Protein AF-A0A2K9PR25-F1 (afdb_monomer_lite)

pLDDT: mean 80.54, std 16.22, range [39.53, 96.25]

Organism: NCBI:txid1803846

Structure (mmCIF, N/CA/C/O backbone):
data_AF-A0A2K9PR25-F1
#
_entry.id   AF-A0A2K9PR25-F1
#
loop_
_atom_site.group_PDB
_atom_site.id
_atom_site.type_symbol
_atom_site.label_atom_id
_atom_site.label_alt_id
_atom_site.label_comp_id
_atom_site.label_asym_id
_atom_site.label_entity_id
_atom_site.label_seq_id
_atom_site.pdbx_PDB_ins_code
_atom_site.Cartn_x
_atom_site.Cartn_y
_atom_site.Cartn_z
_atom_site.occupancy
_atom_site.B_iso_or_equiv
_atom_site.auth_seq_id
_atom_site.auth_comp_id
_atom_site.auth_asym_id
_atom_site.auth_atom_id
_atom_site.pdbx_PDB_model_num
ATOM 1 N N . MET A 1 1 ? 0.763 6.340 -51.529 1.00 47.31 1 MET A N 1
ATOM 2 C CA . MET A 1 1 ? 0.512 5.470 -50.356 1.00 47.31 1 MET A CA 1
ATOM 3 C C . MET A 1 1 ? 1.552 5.722 -49.245 1.00 47.31 1 MET A C 1
ATOM 5 O O . MET A 1 1 ? 2.273 4.816 -48.863 1.00 47.31 1 MET A O 1
ATOM 9 N N . LYS A 1 2 ? 1.703 6.971 -48.767 1.00 52.19 2 LYS A N 1
ATOM 10 C CA . LYS A 1 2 ? 2.717 7.339 -47.744 1.00 52.19 2 LYS A CA 1
ATOM 11 C C . LYS A 1 2 ? 2.201 8.268 -46.629 1.00 52.19 2 LYS A C 1
ATOM 13 O O . LYS A 1 2 ? 2.896 8.453 -45.643 1.00 52.19 2 LYS A O 1
ATOM 18 N N . ILE A 1 3 ? 0.996 8.833 -46.767 1.00 53.53 3 ILE A N 1
ATOM 19 C CA . ILE A 1 3 ? 0.441 9.817 -45.817 1.00 53.53 3 ILE A CA 1
ATOM 20 C C . ILE A 1 3 ? -0.401 9.134 -44.725 1.00 53.53 3 ILE A C 1
ATOM 22 O O . ILE A 1 3 ? -0.397 9.567 -43.579 1.00 53.53 3 ILE A O 1
ATOM 26 N N . THR A 1 4 ? -1.056 8.013 -45.036 1.00 51.75 4 THR A N 1
ATOM 27 C CA . THR A 1 4 ? -1.905 7.282 -44.083 1.00 51.75 4 THR A CA 1
ATOM 28 C C . THR A 1 4 ? -1.123 6.632 -42.939 1.00 51.75 4 THR A C 1
ATOM 30 O O . THR A 1 4 ? -1.630 6.572 -41.826 1.00 51.75 4 THR A O 1
ATOM 33 N N . THR A 1 5 ? 0.125 6.210 -43.156 1.00 51.56 5 THR A N 1
ATOM 34 C CA . THR A 1 5 ? 0.933 5.542 -42.118 1.00 51.56 5 THR A CA 1
ATOM 35 C C . THR A 1 5 ? 1.446 6.507 -41.041 1.00 51.56 5 THR A C 1
ATOM 37 O O . THR A 1 5 ? 1.583 6.116 -39.886 1.00 51.56 5 THR A O 1
ATOM 40 N N . ALA A 1 6 ? 1.684 7.777 -41.386 1.00 51.34 6 ALA A N 1
ATOM 41 C CA . ALA A 1 6 ? 2.172 8.785 -40.440 1.00 51.34 6 ALA A CA 1
ATOM 42 C C . ALA A 1 6 ? 1.089 9.229 -39.439 1.00 51.34 6 ALA A C 1
ATOM 44 O O . ALA A 1 6 ? 1.387 9.474 -38.274 1.00 51.34 6 ALA A O 1
ATOM 45 N N . ILE A 1 7 ? -0.176 9.272 -39.874 1.00 54.56 7 ILE A N 1
ATOM 46 C CA . ILE A 1 7 ? -1.316 9.656 -39.026 1.00 54.56 7 ILE A CA 1
ATOM 47 C C . ILE A 1 7 ? -1.604 8.574 -37.973 1.00 54.56 7 ILE A C 1
ATOM 49 O O . ILE A 1 7 ? -1.894 8.896 -36.825 1.00 54.56 7 ILE A O 1
ATOM 53 N N . VAL A 1 8 ? -1.458 7.293 -38.329 1.00 55.94 8 VAL A N 1
ATOM 54 C CA . VAL A 1 8 ? -1.653 6.174 -37.388 1.00 55.94 8 VAL A CA 1
ATOM 55 C C . VAL A 1 8 ? -0.576 6.163 -36.296 1.00 55.94 8 VAL A C 1
ATOM 57 O O . VAL A 1 8 ? -0.901 5.973 -35.128 1.00 55.94 8 VAL A O 1
ATOM 60 N N . PHE A 1 9 ? 0.685 6.444 -36.640 1.00 54.12 9 PHE A N 1
ATOM 61 C CA 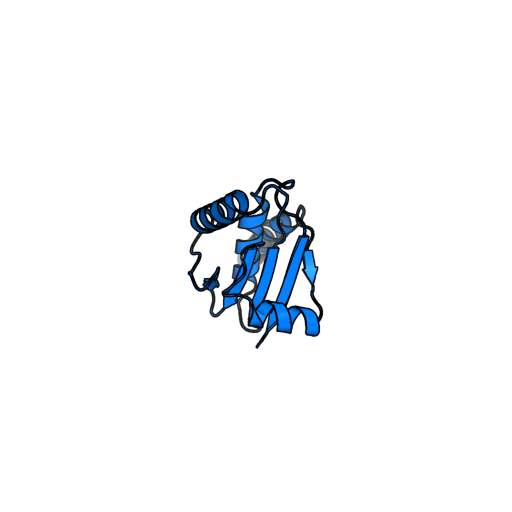. PHE A 1 9 ? 1.770 6.550 -35.653 1.00 54.12 9 PHE A CA 1
ATOM 62 C C . PHE A 1 9 ? 1.585 7.727 -34.681 1.00 54.12 9 PHE A C 1
ATOM 64 O O . PHE A 1 9 ? 1.882 7.596 -33.493 1.00 54.12 9 PHE A O 1
ATOM 71 N N . LEU A 1 10 ? 1.055 8.855 -35.165 1.00 52.31 10 LEU A N 1
ATOM 72 C CA . LEU A 1 10 ? 0.709 10.014 -34.334 1.00 52.31 10 LEU A CA 1
ATOM 73 C C . LEU A 1 10 ? -0.458 9.718 -33.383 1.00 52.31 10 LEU A C 1
ATOM 75 O O . LEU A 1 10 ? -0.398 10.072 -32.211 1.00 52.31 10 LEU A O 1
ATOM 79 N N . LEU A 1 11 ? -1.496 9.018 -33.846 1.00 49.69 11 LEU A N 1
ATOM 80 C CA . LEU A 1 11 ? -2.634 8.658 -32.993 1.00 49.69 11 LEU A CA 1
ATOM 81 C C . LEU A 1 11 ? -2.246 7.668 -31.885 1.00 49.69 11 LEU A C 1
ATOM 83 O O . LEU A 1 11 ? -2.702 7.820 -30.756 1.00 49.69 11 LEU A O 1
ATOM 87 N N . MET A 1 12 ? -1.365 6.704 -32.173 1.00 48.50 12 MET A N 1
ATOM 88 C CA . MET A 1 12 ? -0.912 5.735 -31.164 1.00 48.50 12 MET A CA 1
ATOM 89 C C . MET A 1 12 ? -0.018 6.354 -30.083 1.00 48.50 12 MET A C 1
ATOM 91 O O . MET A 1 12 ? -0.055 5.926 -28.931 1.00 48.50 12 MET A O 1
ATOM 95 N N . SER A 1 13 ? 0.768 7.378 -30.419 1.00 47.03 13 SER A N 1
ATOM 96 C CA . SER A 1 13 ? 1.639 8.047 -29.444 1.00 47.03 13 SER A CA 1
ATOM 97 C C . SER A 1 13 ? 0.854 8.940 -28.474 1.00 47.03 13 SER A C 1
ATOM 99 O O . SER A 1 13 ? 1.192 8.975 -27.292 1.00 47.03 13 SER A O 1
ATOM 101 N N . TYR A 1 14 ? -0.241 9.570 -28.917 1.00 47.12 14 TYR A N 1
ATOM 102 C CA . TYR A 1 14 ? -1.137 10.326 -28.030 1.00 47.12 14 TYR A CA 1
ATOM 103 C C . TYR A 1 14 ? -1.880 9.439 -27.025 1.00 47.12 14 TYR A C 1
ATOM 105 O O . TYR A 1 14 ? -2.005 9.819 -25.863 1.00 47.12 14 TYR A O 1
ATOM 113 N N . SER A 1 15 ? -2.343 8.252 -27.430 1.00 46.31 15 SER A N 1
ATOM 114 C CA . SER A 1 15 ? -3.047 7.340 -26.516 1.00 46.31 15 SER A CA 1
ATOM 115 C C . SER A 1 15 ? -2.156 6.813 -25.389 1.00 46.31 15 SER A C 1
ATOM 117 O O . SER A 1 15 ? -2.623 6.671 -24.262 1.00 46.31 15 SER A O 1
ATOM 119 N N . VAL A 1 16 ? -0.872 6.568 -25.669 1.00 44.50 16 VAL A N 1
ATOM 120 C CA . VAL A 1 16 ? 0.090 6.101 -24.656 1.00 44.50 16 VAL A CA 1
ATOM 121 C C . VAL A 1 16 ? 0.487 7.242 -23.717 1.00 44.50 16 VAL A C 1
ATOM 123 O O . VAL A 1 16 ? 0.522 7.055 -22.505 1.00 44.50 16 VAL A O 1
ATOM 126 N N . TYR A 1 17 ? 0.705 8.449 -24.253 1.00 44.59 17 TYR A N 1
ATOM 127 C CA . TYR A 1 17 ? 0.985 9.626 -23.425 1.00 44.59 17 TYR A CA 1
ATOM 128 C C . TYR A 1 17 ? -0.193 10.000 -22.517 1.00 44.59 17 TYR A C 1
ATOM 130 O O . TYR A 1 17 ? 0.043 10.334 -21.361 1.00 44.59 17 TYR A O 1
ATOM 138 N N . SER A 1 18 ? -1.435 9.898 -23.008 1.00 39.53 18 SER A N 1
ATOM 139 C CA . SER A 1 18 ? -2.647 10.149 -22.213 1.00 39.53 18 SER A CA 1
ATOM 140 C C . SER A 1 18 ? -2.775 9.162 -21.057 1.00 39.53 18 SER A C 1
ATOM 142 O O . SER A 1 18 ? -3.019 9.577 -19.935 1.00 39.53 18 SER A O 1
ATOM 144 N N . GLN A 1 19 ? -2.545 7.864 -21.287 1.00 43.03 19 GLN A N 1
ATOM 145 C CA . GLN A 1 19 ? -2.640 6.871 -20.209 1.00 43.03 19 GLN A CA 1
ATOM 146 C C . GLN A 1 19 ? -1.558 7.052 -19.137 1.00 43.03 19 GLN A C 1
ATOM 148 O O . GLN A 1 19 ? -1.842 6.881 -17.954 1.00 43.03 19 GLN A O 1
ATOM 153 N N . SER A 1 20 ? -0.335 7.442 -19.518 1.00 43.91 20 SER A N 1
ATOM 154 C CA . SER A 1 20 ? 0.711 7.757 -18.537 1.00 43.91 20 SER A CA 1
ATOM 155 C C . SER A 1 20 ? 0.493 9.102 -17.834 1.00 43.91 20 SER A C 1
ATOM 157 O O . SER A 1 20 ? 0.816 9.215 -16.652 1.00 43.91 20 SER A O 1
ATOM 159 N N . SER A 1 21 ? -0.071 10.121 -18.496 1.00 50.34 21 SER A N 1
ATOM 160 C CA . SER A 1 21 ? -0.405 11.389 -17.830 1.00 50.34 21 SER A CA 1
ATOM 161 C C . SER A 1 21 ? -1.591 11.243 -16.877 1.00 50.34 21 SER A C 1
ATOM 163 O O . SER A 1 21 ? -1.543 11.769 -15.767 1.00 50.34 21 SER A O 1
ATOM 165 N N . ASP A 1 22 ? -2.605 10.467 -17.268 1.00 53.44 22 ASP A N 1
ATOM 166 C CA . ASP A 1 22 ? -3.832 10.260 -16.495 1.00 53.44 22 ASP A CA 1
ATOM 167 C C . ASP A 1 22 ? -3.617 9.390 -15.255 1.00 53.44 22 ASP A C 1
ATOM 169 O O . ASP A 1 22 ? -4.499 9.341 -14.417 1.00 53.44 22 ASP A O 1
ATOM 173 N N . LYS A 1 23 ? -2.477 8.717 -15.066 1.00 56.97 23 LYS A N 1
ATOM 174 C CA . LYS A 1 23 ? -2.168 8.036 -13.790 1.00 56.97 23 LYS A CA 1
ATOM 175 C C . LYS A 1 23 ? -1.173 8.798 -12.916 1.00 56.97 23 LYS A C 1
ATOM 177 O O . LYS A 1 23 ? -1.208 8.662 -11.697 1.00 56.97 23 LYS A O 1
ATOM 182 N N . ASN A 1 24 ? -0.353 9.676 -13.495 1.00 59.00 24 ASN A N 1
ATOM 183 C CA . ASN A 1 24 ? 0.587 10.493 -12.719 1.00 59.00 24 ASN A CA 1
ATOM 184 C C . ASN A 1 24 ? -0.117 11.504 -11.793 1.00 59.00 24 ASN A C 1
ATOM 186 O O . ASN A 1 24 ? 0.380 11.760 -10.693 1.00 59.00 24 ASN A O 1
ATOM 190 N N . HIS A 1 25 ? -1.301 12.000 -12.181 1.00 74.31 25 HIS A N 1
ATOM 191 C CA . HIS A 1 25 ? -2.089 12.935 -11.362 1.00 74.31 25 HIS A CA 1
ATOM 192 C C . HIS A 1 25 ? -2.499 12.358 -9.991 1.00 74.31 25 HIS A C 1
ATOM 194 O O . HIS A 1 25 ? -2.679 13.101 -9.029 1.00 74.31 25 HIS A O 1
ATOM 200 N N . CYS A 1 26 ? -2.584 11.028 -9.864 1.00 81.69 26 CYS A N 1
ATOM 201 C CA . CYS A 1 26 ? -3.015 10.360 -8.637 1.00 81.69 26 CYS A CA 1
ATOM 202 C C . CYS A 1 26 ? -2.078 10.616 -7.447 1.00 81.69 26 CYS A C 1
ATOM 204 O O . CYS A 1 26 ? -2.495 10.548 -6.296 1.00 81.69 26 CYS A O 1
ATOM 206 N N . SER A 1 27 ? -0.811 10.944 -7.704 1.00 80.69 27 SER A N 1
ATOM 207 C CA . SER A 1 27 ? 0.161 11.248 -6.649 1.00 80.69 27 SER A CA 1
ATOM 208 C C . SER A 1 27 ? 0.238 12.727 -6.256 1.00 80.69 27 SER A C 1
ATOM 210 O O . SER A 1 27 ? 0.876 13.035 -5.254 1.00 80.69 27 SER A O 1
ATOM 212 N N . GLU A 1 28 ? -0.408 13.648 -6.985 1.00 80.00 28 GLU A N 1
ATOM 213 C CA . GLU A 1 28 ? -0.199 15.101 -6.819 1.00 80.00 28 GLU A CA 1
ATOM 214 C C . GLU A 1 28 ? -0.523 15.613 -5.410 1.00 80.00 28 GLU A C 1
ATOM 216 O O . GLU A 1 28 ? 0.118 16.541 -4.918 1.00 80.00 28 GLU A O 1
ATOM 221 N N . ASN A 1 29 ? -1.488 14.979 -4.742 1.00 78.38 29 ASN A N 1
ATOM 222 C CA . ASN A 1 29 ? -1.923 15.343 -3.392 1.00 78.38 29 ASN A CA 1
ATOM 223 C C . ASN A 1 29 ? -1.384 14.399 -2.306 1.00 78.38 29 ASN A C 1
ATOM 225 O O . ASN A 1 29 ? -1.790 14.499 -1.148 1.00 78.38 29 ASN A O 1
ATOM 229 N N . LEU A 1 30 ? -0.490 13.475 -2.665 1.00 86.56 30 LEU A N 1
ATOM 230 C CA . LEU A 1 30 ? 0.061 12.473 -1.762 1.00 86.56 30 LEU A CA 1
ATOM 231 C C . LEU A 1 30 ? 1.511 12.818 -1.410 1.00 86.56 30 LEU A C 1
ATOM 233 O O . LEU A 1 30 ? 2.354 13.033 -2.280 1.00 86.56 30 LEU A O 1
ATOM 237 N N . LYS A 1 31 ? 1.834 12.830 -0.114 1.00 89.31 31 LYS A N 1
ATOM 238 C CA . LYS A 1 31 ? 3.218 12.977 0.348 1.00 89.31 31 LYS A CA 1
ATOM 239 C C . LYS A 1 31 ? 3.890 11.607 0.384 1.00 89.31 31 LYS A C 1
ATOM 241 O O . LYS A 1 31 ? 3.743 10.872 1.356 1.00 89.31 31 LYS A O 1
ATOM 246 N N . ILE A 1 32 ? 4.614 11.284 -0.685 1.00 91.06 32 ILE A N 1
ATOM 247 C CA . ILE A 1 32 ? 5.305 10.000 -0.857 1.00 91.06 32 ILE A CA 1
ATOM 248 C C . ILE A 1 32 ? 6.780 10.134 -0.459 1.00 91.06 32 ILE A C 1
ATOM 250 O O . ILE A 1 32 ? 7.473 11.040 -0.919 1.00 91.06 32 ILE A O 1
ATOM 254 N N . THR A 1 33 ? 7.268 9.226 0.384 1.00 94.56 33 THR A N 1
ATOM 255 C CA . THR A 1 33 ? 8.672 9.134 0.816 1.00 94.56 33 THR A CA 1
ATOM 256 C C . THR A 1 33 ? 9.191 7.719 0.589 1.00 94.56 33 THR A C 1
ATOM 258 O O . THR A 1 33 ? 8.483 6.757 0.851 1.00 94.56 33 THR A O 1
ATOM 261 N N . PHE A 1 34 ? 10.427 7.566 0.120 1.00 93.38 34 PHE A N 1
ATOM 262 C CA . PHE A 1 34 ? 11.049 6.247 -0.007 1.00 93.38 34 PHE A CA 1
ATOM 263 C C . PHE A 1 34 ? 11.850 5.922 1.252 1.00 93.38 34 PHE A C 1
ATOM 265 O O . PHE A 1 34 ? 12.679 6.729 1.676 1.00 93.38 34 PHE A O 1
ATOM 272 N N . LEU A 1 35 ? 11.588 4.760 1.847 1.00 93.62 35 LEU A N 1
ATOM 273 C CA . LEU A 1 35 ? 12.269 4.313 3.058 1.00 93.62 35 LEU A CA 1
ATOM 274 C C . LEU A 1 35 ? 13.680 3.825 2.752 1.00 93.62 35 LEU A C 1
ATOM 276 O O . LEU A 1 35 ? 13.969 3.307 1.670 1.00 93.62 35 LEU A O 1
ATOM 280 N N . ASP A 1 36 ? 14.552 3.952 3.750 1.00 92.25 36 ASP A N 1
ATOM 281 C CA . ASP A 1 36 ? 15.842 3.286 3.715 1.00 92.25 36 ASP A CA 1
ATOM 282 C C . ASP A 1 36 ? 15.694 1.771 3.934 1.00 92.25 36 ASP A C 1
ATOM 284 O O . ASP A 1 36 ? 14.654 1.258 4.353 1.00 92.25 36 ASP A O 1
ATOM 288 N N . LYS A 1 37 ? 16.769 1.033 3.647 1.00 88.75 37 LYS A N 1
ATOM 289 C CA . LYS A 1 37 ? 16.779 -0.430 3.745 1.00 88.75 37 LYS A CA 1
ATOM 290 C C . LYS A 1 37 ? 16.451 -0.942 5.153 1.00 88.75 37 LYS A C 1
ATOM 292 O O . LYS A 1 37 ? 15.829 -1.989 5.294 1.00 88.75 37 LYS A O 1
ATOM 297 N N . LYS A 1 38 ? 16.909 -0.249 6.196 1.00 91.12 38 LYS A N 1
ATOM 298 C CA . LYS A 1 38 ? 16.756 -0.714 7.576 1.00 91.12 38 LYS A CA 1
ATOM 299 C C . LYS A 1 38 ? 15.297 -0.608 8.012 1.00 91.12 38 LYS A C 1
ATOM 301 O O . LYS A 1 38 ? 14.790 -1.537 8.639 1.00 91.12 38 LYS A O 1
ATOM 306 N N . ASP A 1 39 ? 14.649 0.502 7.681 1.00 90.00 39 ASP A N 1
ATOM 307 C CA . ASP A 1 39 ? 13.239 0.715 7.991 1.00 90.00 39 ASP A CA 1
ATOM 308 C C . ASP A 1 39 ? 12.354 -0.202 7.133 1.00 90.00 39 ASP A C 1
ATOM 310 O O . ASP A 1 39 ? 11.440 -0.835 7.659 1.00 90.00 39 ASP A O 1
ATOM 314 N N . ALA A 1 40 ? 12.699 -0.394 5.855 1.00 89.50 40 ALA A N 1
ATOM 315 C CA . ALA A 1 40 ? 12.047 -1.359 4.967 1.00 89.50 40 ALA A CA 1
ATOM 316 C C . ALA A 1 40 ? 12.065 -2.799 5.522 1.00 89.50 40 ALA A C 1
ATOM 318 O O . ALA A 1 40 ? 11.022 -3.449 5.602 1.00 89.50 40 ALA A O 1
ATOM 319 N N . ASP A 1 41 ? 13.229 -3.284 5.975 1.00 90.56 41 ASP A N 1
ATOM 320 C CA . ASP A 1 41 ? 13.378 -4.625 6.558 1.00 90.56 41 ASP A CA 1
ATOM 321 C C . ASP A 1 41 ? 12.507 -4.814 7.812 1.00 90.56 41 ASP A C 1
ATOM 323 O O . ASP A 1 41 ? 12.063 -5.929 8.113 1.00 90.56 41 ASP A O 1
ATOM 327 N N . TRP A 1 42 ? 12.296 -3.746 8.587 1.00 91.00 42 TRP A N 1
ATOM 328 C CA . TRP A 1 42 ? 11.424 -3.781 9.756 1.00 91.00 42 TRP A CA 1
ATOM 329 C C . TRP A 1 42 ? 9.951 -3.839 9.344 1.00 91.00 42 TRP A C 1
ATOM 331 O O . TRP A 1 42 ? 9.217 -4.688 9.853 1.00 91.00 42 TRP A O 1
ATOM 341 N N . GLU A 1 43 ? 9.530 -2.993 8.405 1.00 90.56 43 GLU A N 1
ATOM 342 C CA . GLU A 1 43 ? 8.145 -2.940 7.923 1.00 90.56 43 GLU A CA 1
ATOM 343 C C . GLU A 1 43 ? 7.713 -4.261 7.277 1.00 90.56 43 GLU A C 1
ATOM 345 O O . GLU A 1 43 ? 6.632 -4.770 7.584 1.00 90.56 43 GLU A O 1
ATOM 350 N N . LEU A 1 44 ? 8.585 -4.873 6.468 1.00 89.25 44 LEU A N 1
ATOM 351 C CA . LEU A 1 44 ? 8.322 -6.162 5.826 1.00 89.25 44 LEU A CA 1
ATOM 352 C C . LEU A 1 44 ? 8.111 -7.285 6.851 1.00 89.25 44 LEU A C 1
ATOM 354 O O . LEU A 1 44 ? 7.163 -8.063 6.747 1.00 89.25 44 LEU A O 1
ATOM 358 N N . LYS A 1 45 ? 8.956 -7.354 7.890 1.00 90.38 45 LYS A N 1
ATOM 359 C CA . LYS A 1 45 ? 8.855 -8.379 8.948 1.00 90.38 45 LYS A CA 1
ATOM 360 C C . LYS A 1 45 ? 7.590 -8.260 9.793 1.00 90.38 45 LYS A C 1
ATOM 362 O O . LYS A 1 45 ? 7.142 -9.261 10.345 1.00 90.38 45 LYS A O 1
ATOM 367 N N . ASN A 1 46 ? 7.048 -7.052 9.935 1.00 88.12 46 ASN A N 1
ATOM 368 C CA . ASN A 1 46 ? 5.913 -6.767 10.813 1.00 88.12 46 ASN A CA 1
ATOM 369 C C . ASN A 1 46 ? 4.597 -6.545 10.045 1.00 88.12 46 ASN A C 1
ATOM 371 O O . ASN A 1 46 ? 3.588 -6.200 10.662 1.00 88.12 46 ASN A O 1
ATOM 375 N N . HIS A 1 47 ? 4.576 -6.780 8.728 1.00 86.12 47 HIS A N 1
ATOM 376 C CA . HIS A 1 47 ? 3.417 -6.530 7.867 1.00 86.12 47 HIS A CA 1
ATOM 377 C C . HIS A 1 47 ? 2.113 -7.154 8.392 1.00 86.12 47 HIS A C 1
ATOM 379 O O . HIS A 1 47 ? 1.089 -6.481 8.480 1.00 86.12 47 HIS A O 1
ATOM 385 N N . SER A 1 48 ? 2.150 -8.416 8.827 1.00 84.88 48 SER A N 1
ATOM 386 C CA . SER A 1 48 ? 0.954 -9.166 9.236 1.00 84.88 48 SER A CA 1
ATOM 387 C C . SER A 1 48 ? 0.367 -8.774 10.598 1.00 84.88 48 SER A C 1
ATOM 389 O O . SER A 1 48 ? -0.620 -9.370 11.022 1.00 84.88 48 SER A O 1
ATOM 391 N N . ILE A 1 49 ? 0.990 -7.845 11.327 1.00 82.25 49 ILE A N 1
ATOM 392 C CA . ILE A 1 49 ? 0.572 -7.444 12.683 1.00 82.25 49 ILE A CA 1
ATOM 393 C C . ILE A 1 49 ? 0.324 -5.935 12.815 1.00 82.25 49 ILE A C 1
ATOM 395 O O . ILE A 1 49 ? 0.132 -5.433 13.925 1.00 82.25 49 ILE A O 1
ATOM 399 N N . ALA A 1 50 ? 0.326 -5.199 11.702 1.00 73.94 50 ALA A N 1
ATOM 400 C CA . ALA A 1 50 ? 0.119 -3.758 11.699 1.00 73.94 50 ALA A CA 1
ATOM 401 C C . ALA A 1 50 ? -1.316 -3.401 12.131 1.00 73.94 50 ALA A C 1
ATOM 403 O O . ALA A 1 50 ? -2.278 -3.658 11.417 1.00 73.94 50 ALA A O 1
ATOM 404 N N . ASN A 1 51 ? -1.465 -2.785 13.308 1.00 69.50 51 ASN A N 1
ATOM 405 C CA . ASN A 1 51 ? -2.767 -2.397 13.873 1.00 69.50 51 ASN A CA 1
ATOM 406 C C . ASN A 1 51 ? -2.961 -0.881 14.037 1.00 69.50 51 ASN A C 1
ATOM 408 O O . ASN A 1 51 ? -4.009 -0.441 14.498 1.00 69.50 51 ASN A O 1
ATOM 412 N N . LYS A 1 52 ? -1.940 -0.079 13.714 1.00 73.00 52 LYS A N 1
ATOM 413 C CA . LYS A 1 52 ? -1.932 1.383 13.920 1.00 73.00 52 LYS A CA 1
ATOM 414 C C . LYS A 1 52 ? -1.787 2.190 12.632 1.00 73.00 52 LYS A C 1
ATOM 416 O O . LYS A 1 52 ? -1.810 3.416 12.682 1.00 73.00 52 LYS A O 1
ATOM 421 N N . TYR A 1 53 ? -1.567 1.522 11.507 1.00 86.00 53 TYR A N 1
ATOM 422 C CA . TYR A 1 53 ? -1.343 2.140 10.208 1.00 86.00 53 TYR A CA 1
ATOM 423 C C . TYR A 1 53 ? -1.672 1.143 9.098 1.00 86.00 53 TYR A C 1
ATOM 425 O O . TYR A 1 53 ? -1.779 -0.061 9.344 1.00 86.00 53 TYR A O 1
ATOM 433 N N . LEU A 1 54 ? -1.834 1.657 7.884 1.00 90.38 54 LEU A N 1
ATOM 434 C CA . LEU A 1 54 ? -2.124 0.853 6.706 1.00 90.38 54 LEU A CA 1
ATOM 435 C C . LEU A 1 54 ? -0.798 0.330 6.138 1.00 90.38 54 LEU A C 1
ATOM 437 O O . LEU A 1 54 ? -0.060 1.085 5.514 1.00 90.38 54 LEU A O 1
ATOM 441 N N . ASN A 1 55 ? -0.464 -0.933 6.409 1.00 92.25 55 ASN A N 1
ATOM 442 C CA . ASN A 1 55 ? 0.728 -1.592 5.870 1.00 92.25 55 ASN A CA 1
ATOM 443 C C . ASN A 1 55 ? 0.313 -2.488 4.698 1.00 92.25 55 ASN A C 1
ATOM 445 O O . ASN A 1 55 ? -0.337 -3.507 4.915 1.00 92.25 55 ASN A O 1
ATOM 449 N N . ILE A 1 56 ? 0.657 -2.090 3.478 1.00 94.94 56 ILE A N 1
ATOM 450 C CA . ILE A 1 56 ? 0.302 -2.765 2.232 1.00 94.94 56 ILE A CA 1
ATOM 451 C C . ILE A 1 56 ? 1.545 -3.410 1.626 1.00 94.94 56 ILE A C 1
ATOM 453 O O . ILE A 1 56 ? 2.616 -2.807 1.601 1.00 94.94 56 ILE A O 1
ATOM 457 N N . VAL A 1 57 ? 1.394 -4.617 1.091 1.00 95.25 57 VAL A N 1
ATOM 458 C CA . VAL A 1 57 ? 2.418 -5.287 0.283 1.00 95.25 57 VAL A CA 1
ATOM 459 C C . VAL A 1 57 ? 1.876 -5.521 -1.117 1.00 95.25 57 VAL A C 1
ATOM 461 O O . VAL A 1 57 ? 0.774 -6.031 -1.273 1.00 95.25 57 VAL A O 1
ATOM 464 N N . ILE A 1 58 ? 2.651 -5.171 -2.136 1.00 95.38 58 ILE A N 1
ATOM 465 C CA . ILE A 1 58 ? 2.345 -5.479 -3.528 1.00 95.38 58 ILE A CA 1
ATOM 466 C C . ILE A 1 58 ? 3.260 -6.620 -3.981 1.00 95.38 58 ILE A C 1
ATOM 468 O O . ILE A 1 58 ? 4.482 -6.461 -4.007 1.00 95.38 58 ILE A O 1
ATOM 472 N N . ASP A 1 59 ? 2.667 -7.765 -4.318 1.00 93.00 59 ASP A N 1
ATOM 473 C CA . ASP A 1 59 ? 3.365 -9.003 -4.693 1.00 93.00 59 ASP A CA 1
ATOM 474 C C . ASP A 1 59 ? 2.605 -9.742 -5.798 1.00 93.00 59 ASP A C 1
ATOM 476 O O . ASP A 1 59 ? 1.396 -9.944 -5.691 1.00 93.00 59 ASP A O 1
ATOM 480 N N . ASP A 1 60 ? 3.315 -10.173 -6.843 1.00 86.62 60 ASP A N 1
ATOM 481 C CA . ASP A 1 60 ? 2.769 -10.971 -7.949 1.00 86.62 60 ASP A CA 1
ATOM 482 C C . ASP A 1 60 ? 1.441 -10.398 -8.502 1.00 86.62 60 ASP A C 1
ATOM 484 O O . ASP A 1 60 ? 0.465 -11.115 -8.720 1.00 86.62 60 ASP A O 1
ATOM 488 N N . SER A 1 61 ? 1.403 -9.071 -8.686 1.00 85.81 61 SER A N 1
ATOM 489 C CA . SER A 1 61 ? 0.236 -8.278 -9.122 1.00 85.81 61 SER A CA 1
ATOM 490 C C . SER A 1 61 ? -0.953 -8.204 -8.152 1.00 85.81 61 SER A C 1
ATOM 492 O O . SER A 1 61 ? -2.026 -7.751 -8.544 1.00 85.81 61 SER A O 1
ATOM 494 N N . ARG A 1 62 ? -0.774 -8.598 -6.892 1.00 93.19 62 ARG A N 1
ATOM 495 C CA . ARG A 1 62 ? -1.780 -8.490 -5.826 1.00 93.19 62 ARG A CA 1
ATOM 496 C C . ARG A 1 62 ? -1.447 -7.341 -4.891 1.00 93.19 62 ARG A C 1
ATOM 498 O O . ARG A 1 62 ? -0.272 -7.057 -4.670 1.00 93.19 62 ARG A O 1
ATOM 505 N N . ILE A 1 63 ? -2.471 -6.726 -4.311 1.00 95.00 63 ILE A N 1
ATOM 506 C CA . ILE A 1 63 ? -2.340 -5.719 -3.255 1.00 95.00 63 ILE A CA 1
ATOM 507 C C . ILE A 1 63 ? -2.795 -6.385 -1.961 1.00 95.00 63 ILE A C 1
ATOM 509 O O . ILE A 1 63 ? -3.936 -6.808 -1.848 1.00 95.00 63 ILE A O 1
ATOM 513 N N . LEU A 1 64 ? -1.905 -6.513 -0.986 1.00 94.19 64 LEU A N 1
ATOM 514 C CA . LEU A 1 64 ? -2.140 -7.267 0.239 1.00 94.19 64 LEU A CA 1
ATOM 515 C C . LEU A 1 64 ? -2.210 -6.335 1.447 1.00 94.19 64 LEU A C 1
ATOM 517 O O . LEU A 1 64 ? -1.314 -5.518 1.651 1.00 94.19 64 LEU A O 1
ATOM 521 N N . TYR A 1 65 ? -3.222 -6.518 2.291 1.00 91.94 65 TYR A N 1
ATOM 522 C CA . TYR A 1 65 ? -3.316 -5.924 3.626 1.00 91.94 65 TYR A CA 1
ATOM 523 C C . TYR A 1 65 ? -3.590 -7.026 4.652 1.00 91.94 65 TYR A C 1
ATOM 525 O O . TYR A 1 65 ? -4.576 -7.753 4.537 1.00 91.94 65 TYR A O 1
ATOM 533 N N . LEU A 1 66 ? -2.708 -7.188 5.647 1.00 88.81 66 LEU A N 1
ATOM 534 C CA . LEU A 1 66 ? -2.800 -8.262 6.653 1.00 88.81 66 LEU A CA 1
ATOM 535 C C . LEU A 1 66 ? -2.988 -9.666 6.033 1.00 88.81 66 LEU A C 1
ATOM 537 O O . LEU A 1 66 ? -3.753 -10.484 6.540 1.00 88.81 66 LEU A O 1
ATOM 541 N N . ASN A 1 67 ? -2.272 -9.952 4.938 1.00 87.75 67 ASN A N 1
ATOM 542 C CA . ASN A 1 67 ? -2.383 -11.172 4.116 1.00 87.75 67 ASN A CA 1
ATOM 543 C C . ASN A 1 67 ? -3.714 -11.367 3.361 1.00 87.75 67 ASN A C 1
ATOM 545 O O . ASN A 1 67 ? -3.883 -12.401 2.712 1.00 87.75 67 ASN A O 1
ATOM 549 N N . ASN A 1 68 ? -4.640 -10.410 3.415 1.00 90.31 68 ASN A N 1
ATOM 550 C CA . ASN A 1 68 ? -5.845 -10.421 2.592 1.00 90.31 68 ASN A CA 1
ATOM 551 C C . ASN A 1 68 ? -5.592 -9.680 1.281 1.00 90.31 68 ASN A C 1
ATOM 553 O O . ASN A 1 68 ? -4.961 -8.625 1.274 1.00 90.31 68 ASN A O 1
ATOM 557 N N . ASP A 1 69 ? -6.090 -10.249 0.190 1.00 94.81 69 ASP A N 1
ATOM 558 C CA . ASP A 1 69 ? -6.032 -9.653 -1.143 1.00 94.81 69 ASP A CA 1
ATOM 559 C C . ASP A 1 69 ? -7.093 -8.557 -1.274 1.00 94.81 69 ASP A C 1
ATOM 561 O O . ASP A 1 69 ? -8.274 -8.836 -1.072 1.00 94.81 69 ASP A O 1
ATOM 565 N N . ILE A 1 70 ? -6.645 -7.340 -1.583 1.00 94.75 70 ILE A N 1
ATOM 566 C CA . ILE A 1 70 ? -7.449 -6.145 -1.835 1.00 94.75 70 ILE A CA 1
ATOM 567 C C . ILE A 1 70 ? -7.602 -6.007 -3.346 1.00 94.75 70 ILE A C 1
ATOM 569 O O . ILE A 1 70 ? -6.678 -5.600 -4.055 1.00 94.75 70 ILE A O 1
ATOM 573 N N . LYS A 1 71 ? -8.779 -6.362 -3.849 1.00 92.44 71 LYS A N 1
ATOM 574 C CA . LYS A 1 71 ? -9.030 -6.482 -5.292 1.00 92.44 71 LYS A CA 1
ATOM 575 C C . LYS A 1 71 ? -9.437 -5.176 -5.943 1.00 92.44 71 LYS A C 1
ATOM 577 O O . LYS A 1 71 ? -9.255 -5.008 -7.149 1.00 92.44 71 LYS A O 1
ATOM 582 N N . ASP A 1 72 ? -10.020 -4.277 -5.164 1.00 92.75 72 ASP A N 1
ATOM 583 C CA . ASP A 1 72 ? -10.505 -3.002 -5.651 1.00 92.75 72 ASP A CA 1
ATOM 584 C C . ASP A 1 72 ? -10.511 -1.918 -4.568 1.00 92.75 72 ASP A C 1
ATOM 586 O O . ASP A 1 72 ? -10.210 -2.130 -3.392 1.00 92.75 72 ASP A O 1
ATOM 590 N N . GLU A 1 73 ? -10.865 -0.719 -5.016 1.00 91.88 73 GLU A N 1
ATOM 591 C CA . GLU A 1 73 ? -10.979 0.479 -4.200 1.00 91.88 73 GLU A CA 1
ATOM 592 C C . GLU A 1 73 ? -11.936 0.308 -3.008 1.00 91.88 73 GLU A C 1
ATOM 594 O O . GLU A 1 73 ? -11.658 0.835 -1.934 1.00 91.88 73 GLU A O 1
ATOM 599 N N . SER A 1 74 ? -13.044 -0.424 -3.161 1.00 92.56 74 SER A N 1
ATOM 600 C CA . SER A 1 74 ? -14.031 -0.583 -2.086 1.00 92.56 74 SER A CA 1
ATOM 601 C C . SER A 1 74 ? -13.487 -1.424 -0.932 1.00 92.56 74 SER A C 1
ATOM 603 O O . SER A 1 74 ? -13.629 -1.031 0.225 1.00 92.56 74 SER A O 1
ATOM 605 N N . GLU A 1 75 ? -12.758 -2.498 -1.243 1.00 93.81 75 GLU A N 1
ATOM 606 C CA . GLU A 1 75 ? -12.097 -3.334 -0.236 1.00 93.81 75 GLU A CA 1
ATOM 607 C C . GLU A 1 75 ? -10.990 -2.561 0.512 1.00 93.81 75 GLU A C 1
ATOM 609 O O . GLU A 1 75 ? -10.805 -2.743 1.719 1.00 93.81 75 GLU A O 1
ATOM 614 N N . LEU A 1 76 ? -10.292 -1.634 -0.163 1.00 92.12 76 LEU A N 1
ATOM 615 C CA . LEU A 1 76 ? -9.329 -0.735 0.484 1.00 92.12 76 LEU A CA 1
ATOM 616 C C . LEU A 1 76 ? -10.016 0.202 1.491 1.00 92.12 76 LEU A C 1
ATOM 618 O O . LEU A 1 76 ? -9.509 0.408 2.596 1.00 92.12 76 LEU A O 1
ATOM 622 N N . PHE A 1 77 ? -11.162 0.780 1.119 1.00 90.38 77 PHE A N 1
ATOM 623 C CA . PHE A 1 77 ? -11.926 1.655 2.010 1.00 90.38 77 PHE A CA 1
ATOM 624 C C . PHE A 1 77 ? -12.439 0.913 3.246 1.00 90.38 77 PHE A C 1
ATOM 626 O O . PHE A 1 77 ? -12.377 1.469 4.345 1.00 90.38 77 PHE A O 1
ATOM 633 N N . ASP A 1 78 ? -12.888 -0.332 3.092 1.00 89.38 78 ASP A N 1
ATOM 634 C CA . ASP A 1 78 ? -13.305 -1.168 4.219 1.00 89.38 78 ASP A CA 1
ATOM 635 C C . ASP A 1 78 ? -12.138 -1.412 5.189 1.00 89.38 78 ASP A C 1
ATOM 637 O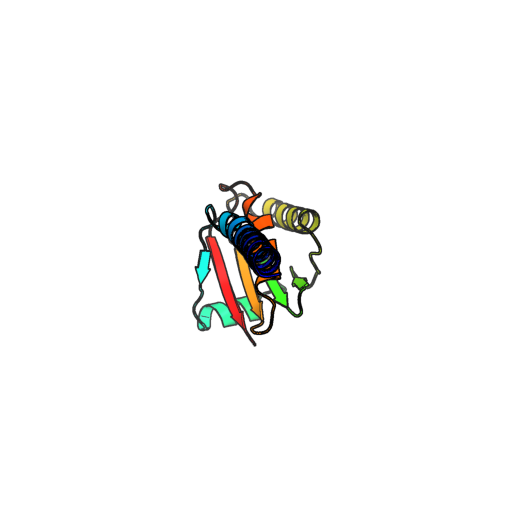 O . ASP A 1 78 ? -12.284 -1.187 6.395 1.00 89.38 78 ASP A O 1
ATOM 641 N N . ALA A 1 79 ? -10.950 -1.750 4.672 1.00 87.75 79 ALA A N 1
ATOM 642 C CA . ALA A 1 79 ? -9.738 -1.909 5.480 1.00 87.75 79 ALA A CA 1
ATOM 643 C C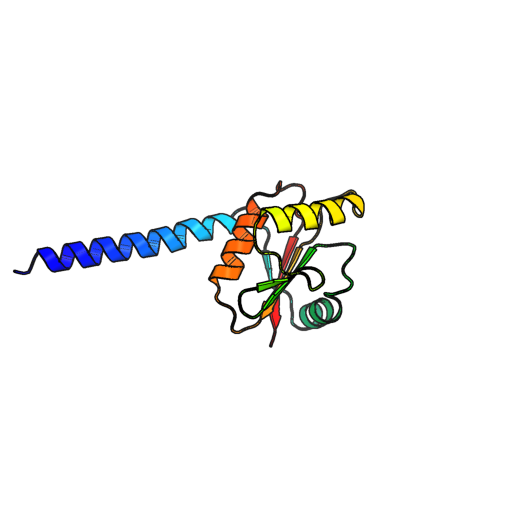 . ALA A 1 79 ? -9.367 -0.625 6.247 1.00 87.75 79 ALA A C 1
ATOM 645 O O . ALA A 1 79 ? -8.997 -0.665 7.422 1.00 87.75 79 ALA A O 1
ATOM 646 N N . ILE A 1 80 ? -9.508 0.542 5.615 1.00 87.19 80 ILE A N 1
ATOM 647 C CA . ILE A 1 80 ? -9.236 1.833 6.261 1.00 87.19 80 ILE A CA 1
ATOM 648 C C . ILE A 1 80 ? -10.237 2.125 7.376 1.00 87.19 80 ILE A C 1
ATOM 650 O O . ILE A 1 80 ? -9.833 2.573 8.449 1.00 87.19 80 ILE A O 1
ATOM 654 N N . GLN A 1 81 ? -11.527 1.851 7.172 1.00 84.12 81 GLN A N 1
ATOM 655 C CA . GLN A 1 81 ? -12.534 2.067 8.214 1.00 84.12 81 GLN A CA 1
ATOM 656 C C . GLN A 1 81 ? -12.269 1.220 9.464 1.00 84.12 81 GLN A C 1
ATOM 658 O O . GLN A 1 81 ? -12.594 1.642 10.577 1.00 84.12 81 GLN A O 1
ATOM 663 N N . GLU A 1 82 ? -11.689 0.029 9.315 1.00 81.50 82 GLU A N 1
ATOM 664 C CA . GLU A 1 82 ? -11.249 -0.775 10.458 1.00 81.50 82 GLU A CA 1
ATOM 665 C C . GLU A 1 82 ? -10.109 -0.099 11.228 1.00 81.50 82 GLU A C 1
ATOM 667 O O . GLU A 1 82 ? -10.141 -0.058 12.461 1.00 81.50 82 GLU A O 1
ATOM 672 N N . ILE A 1 83 ? -9.155 0.506 10.517 1.00 78.56 83 ILE A N 1
ATOM 673 C CA . ILE A 1 83 ? -8.057 1.271 11.120 1.00 78.56 83 ILE A CA 1
ATOM 674 C C . ILE A 1 83 ? -8.586 2.524 11.824 1.00 78.56 83 ILE A C 1
ATOM 676 O O . ILE A 1 83 ? -8.183 2.790 12.952 1.00 78.56 83 ILE A O 1
ATOM 680 N N . GLU A 1 84 ? -9.512 3.275 11.225 1.00 74.44 84 GLU A N 1
ATOM 681 C CA . GLU A 1 84 ? -10.081 4.488 11.838 1.00 74.44 84 GLU A CA 1
ATOM 682 C C . GLU A 1 84 ? -10.836 4.199 13.139 1.00 74.44 84 GLU A C 1
ATOM 684 O O . GLU A 1 84 ? -10.792 4.985 14.087 1.00 74.44 84 GLU A O 1
ATOM 689 N N . LYS A 1 85 ? -11.493 3.037 13.239 1.00 71.38 85 LYS A N 1
ATOM 690 C CA . LYS A 1 85 ? -12.101 2.593 14.505 1.00 71.38 85 LYS A CA 1
ATOM 691 C C . LYS A 1 85 ? -11.050 2.369 15.598 1.00 71.38 85 LYS A C 1
ATOM 693 O O . LYS A 1 85 ? -11.371 2.505 16.778 1.00 71.38 85 LYS A O 1
ATOM 698 N N . ALA A 1 86 ? -9.818 2.027 15.221 1.00 67.50 86 ALA A N 1
ATOM 699 C CA . ALA A 1 86 ? -8.696 1.815 16.133 1.00 67.50 86 ALA A CA 1
ATOM 700 C C . ALA A 1 86 ? -7.847 3.081 16.369 1.00 67.50 86 ALA A C 1
ATOM 702 O O . ALA A 1 86 ? -7.196 3.195 17.411 1.00 67.50 86 ALA A O 1
ATOM 703 N N . VAL A 1 87 ? -7.849 4.031 15.428 1.00 63.16 87 VAL A N 1
ATOM 704 C CA . VAL A 1 87 ? -6.987 5.218 15.410 1.00 63.16 87 VAL A CA 1
ATOM 705 C C . VAL A 1 87 ? -7.829 6.468 15.157 1.00 63.16 87 VAL A C 1
ATOM 707 O O . VAL A 1 87 ? -8.341 6.692 14.070 1.00 63.16 87 VAL A O 1
ATOM 710 N N . THR A 1 88 ? -7.929 7.341 16.157 1.00 63.50 88 THR A N 1
ATOM 711 C CA . THR A 1 88 ? -8.774 8.550 16.137 1.00 63.50 88 THR A CA 1
ATOM 712 C C . THR A 1 88 ? -8.241 9.713 15.283 1.00 63.50 88 THR A C 1
ATOM 714 O O . THR A 1 88 ? -8.799 10.808 15.330 1.00 63.50 88 THR A O 1
ATOM 717 N N . TYR A 1 89 ? -7.155 9.516 14.530 1.00 69.00 89 TYR A N 1
ATOM 718 C CA . TYR A 1 89 ? -6.417 10.572 13.831 1.00 69.00 89 TYR A CA 1
ATOM 719 C C . TYR A 1 89 ? -5.868 10.100 12.478 1.00 69.00 89 TYR A C 1
ATOM 721 O O . TYR A 1 89 ? -5.857 8.910 12.177 1.00 69.00 89 TYR A O 1
ATOM 729 N N . ARG A 1 90 ? -5.356 11.070 11.708 1.00 82.38 90 ARG A N 1
ATOM 730 C CA . ARG A 1 90 ? -4.583 10.912 10.469 1.00 82.38 90 ARG A CA 1
ATOM 731 C C . ARG A 1 90 ? -3.627 9.708 10.543 1.00 82.38 90 ARG A C 1
ATOM 733 O O . ARG A 1 90 ? -2.785 9.658 11.441 1.00 82.38 90 ARG A O 1
ATOM 740 N N . PHE A 1 91 ? -3.749 8.759 9.616 1.00 85.00 91 PHE A N 1
ATOM 741 C CA . PHE A 1 91 ? -3.001 7.498 9.626 1.00 85.00 91 PHE A CA 1
ATOM 742 C C . PHE A 1 91 ? -1.873 7.478 8.588 1.00 85.00 91 PHE A C 1
ATOM 744 O O . PHE A 1 91 ? -1.941 8.108 7.534 1.00 85.00 91 PHE A O 1
ATOM 751 N N . ARG A 1 92 ? -0.805 6.748 8.912 1.00 88.50 92 ARG A N 1
ATOM 752 C CA . ARG A 1 92 ? 0.351 6.491 8.039 1.00 88.50 92 ARG A CA 1
ATOM 753 C C . ARG A 1 92 ? 0.009 5.373 7.049 1.00 88.50 92 ARG A C 1
ATOM 755 O O . ARG A 1 92 ? -0.709 4.440 7.416 1.00 88.50 92 ARG A O 1
ATOM 762 N N . VAL A 1 93 ? 0.538 5.442 5.831 1.00 93.12 93 VAL A N 1
ATOM 763 C CA . VAL A 1 93 ? 0.473 4.346 4.853 1.00 93.12 93 VAL A CA 1
ATOM 764 C C . VAL A 1 93 ? 1.893 3.894 4.549 1.00 93.12 93 VAL A C 1
ATOM 766 O O . VAL A 1 93 ? 2.741 4.717 4.230 1.00 93.12 93 VAL A O 1
ATOM 769 N N . VAL A 1 94 ? 2.158 2.598 4.641 1.00 94.69 94 VAL A N 1
ATOM 770 C CA . VAL A 1 94 ? 3.447 1.998 4.290 1.00 94.69 94 VAL A CA 1
ATOM 771 C C . VAL A 1 94 ? 3.203 0.975 3.187 1.00 94.69 94 VAL A C 1
ATOM 773 O O . VAL A 1 94 ? 2.341 0.118 3.341 1.00 94.69 94 VAL A O 1
ATOM 776 N N . ILE A 1 95 ? 3.934 1.071 2.079 1.00 96.25 95 ILE A N 1
ATOM 777 C CA . ILE A 1 95 ? 3.770 0.249 0.879 1.00 96.25 95 ILE A CA 1
ATOM 778 C C . ILE A 1 95 ? 5.095 -0.459 0.586 1.00 96.25 95 ILE A C 1
ATOM 780 O O . ILE A 1 95 ? 6.079 0.176 0.207 1.00 96.25 95 ILE A O 1
ATOM 784 N N . GLY A 1 96 ? 5.119 -1.779 0.743 1.00 95.56 96 GLY A N 1
ATOM 785 C CA . GLY A 1 96 ? 6.197 -2.630 0.247 1.00 95.56 96 GLY A CA 1
ATOM 786 C C . GLY A 1 96 ? 5.899 -3.090 -1.174 1.00 95.56 96 GLY A C 1
ATOM 787 O O . GLY A 1 96 ? 4.813 -3.600 -1.427 1.00 95.56 96 GLY A O 1
ATOM 788 N N . ILE A 1 97 ? 6.848 -2.955 -2.095 1.00 95.75 97 ILE A N 1
ATOM 789 C CA . ILE A 1 97 ? 6.706 -3.375 -3.494 1.00 95.75 97 ILE A CA 1
ATOM 790 C C . ILE A 1 97 ? 7.759 -4.437 -3.800 1.00 95.75 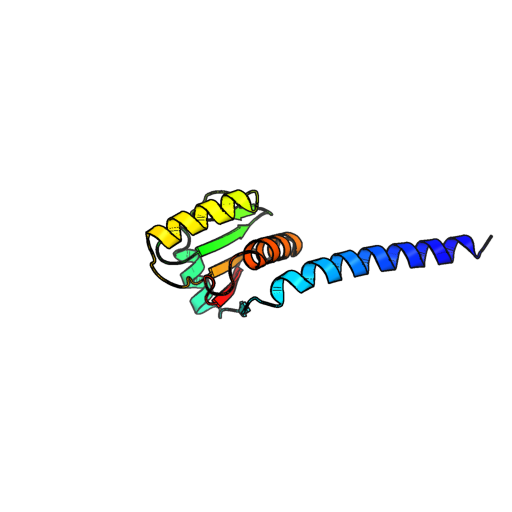97 ILE A C 1
ATOM 792 O O . ILE A 1 97 ? 8.956 -4.176 -3.684 1.00 95.75 97 ILE A O 1
ATOM 796 N N . LYS A 1 98 ? 7.340 -5.630 -4.217 1.00 95.00 98 LYS A N 1
ATOM 797 C CA . LYS A 1 98 ? 8.285 -6.638 -4.704 1.00 95.00 98 LYS A CA 1
ATOM 798 C C . LYS A 1 98 ? 8.910 -6.181 -6.025 1.00 95.00 98 LYS A C 1
ATOM 800 O O . LYS A 1 98 ? 8.200 -5.687 -6.899 1.00 95.00 98 LYS A O 1
ATOM 805 N N . ASN A 1 99 ? 10.223 -6.351 -6.177 1.00 89.75 99 ASN A N 1
ATOM 806 C CA . ASN A 1 99 ? 11.018 -5.768 -7.269 1.00 89.75 99 ASN A CA 1
ATOM 807 C C . ASN A 1 99 ? 10.495 -6.061 -8.689 1.00 89.75 99 ASN A C 1
ATOM 809 O O . ASN A 1 99 ? 10.635 -5.218 -9.574 1.00 89.75 99 ASN A O 1
ATOM 813 N N . ASP A 1 100 ? 9.859 -7.213 -8.901 1.00 89.12 100 ASP A N 1
ATOM 814 C CA . ASP A 1 100 ? 9.377 -7.652 -10.218 1.00 89.12 100 ASP A CA 1
ATOM 815 C C . ASP A 1 100 ? 7.913 -7.270 -10.513 1.00 89.12 100 ASP A C 1
ATOM 817 O O . ASP A 1 100 ? 7.346 -7.667 -11.535 1.00 89.12 100 ASP A O 1
ATOM 821 N N . VAL A 1 101 ? 7.269 -6.510 -9.625 1.00 88.81 101 VAL A N 1
ATOM 822 C CA . V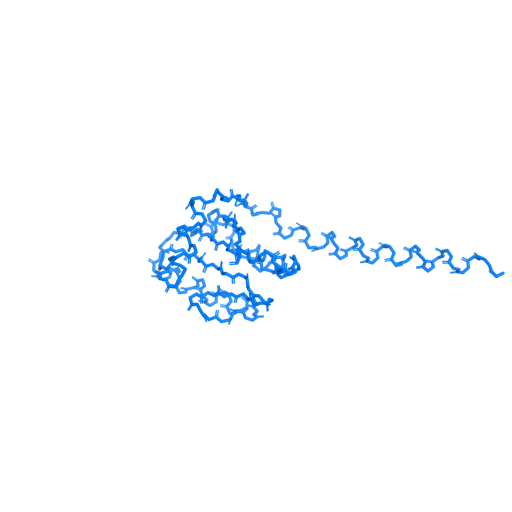AL A 1 101 ? 5.864 -6.123 -9.785 1.00 88.81 101 VAL A CA 1
ATOM 823 C C . VAL A 1 101 ? 5.708 -5.032 -10.853 1.00 88.81 101 VAL A C 1
ATOM 825 O O . VAL A 1 101 ? 6.442 -4.041 -10.845 1.00 88.81 101 VAL A O 1
ATOM 828 N N . PRO A 1 102 ? 4.704 -5.142 -11.746 1.00 87.62 102 PRO A N 1
ATOM 829 C CA . PRO A 1 102 ? 4.383 -4.076 -12.686 1.00 87.62 102 PRO A CA 1
ATOM 830 C C . PRO A 1 102 ? 4.041 -2.767 -11.967 1.00 87.62 102 PRO A C 1
ATOM 832 O O . PRO A 1 102 ? 3.152 -2.724 -11.114 1.00 87.62 102 PRO A O 1
ATOM 835 N N . PHE A 1 103 ? 4.688 -1.675 -12.380 1.00 84.81 103 PHE A N 1
ATOM 836 C CA . PHE A 1 103 ? 4.469 -0.334 -11.821 1.00 84.81 103 PHE A CA 1
ATOM 837 C C . PHE A 1 103 ? 2.994 0.107 -11.860 1.00 84.81 103 PHE A C 1
ATOM 839 O O . PHE A 1 103 ? 2.546 0.875 -11.013 1.00 84.81 103 PHE A O 1
ATOM 846 N N . GLU A 1 104 ? 2.220 -0.420 -12.810 1.00 88.38 104 GLU A N 1
ATOM 847 C CA . GLU A 1 104 ? 0.789 -0.151 -12.967 1.00 88.38 104 GLU A CA 1
ATOM 848 C C . GLU A 1 104 ? -0.016 -0.462 -11.697 1.00 88.38 104 GLU A C 1
ATOM 850 O O . GLU A 1 104 ? -0.851 0.349 -11.301 1.00 88.38 104 GLU A O 1
ATOM 855 N N . VAL A 1 105 ? 0.295 -1.563 -11.005 1.00 90.88 105 VAL A N 1
ATOM 856 C CA . VAL A 1 105 ? -0.404 -1.973 -9.773 1.00 90.88 105 VAL A CA 1
ATOM 857 C C . VAL A 1 105 ? -0.172 -0.956 -8.656 1.00 90.88 105 VAL A C 1
ATOM 859 O O . VAL A 1 105 ? -1.093 -0.580 -7.933 1.00 90.88 105 VAL A O 1
ATOM 862 N N . PHE A 1 106 ? 1.056 -0.447 -8.556 1.00 91.69 106 PHE A N 1
ATOM 863 C CA . PHE A 1 106 ? 1.386 0.621 -7.622 1.00 91.69 106 PHE A CA 1
ATOM 864 C C . PHE A 1 106 ? 0.659 1.925 -7.975 1.00 91.69 106 PHE A C 1
ATOM 866 O O . PHE A 1 106 ? 0.115 2.579 -7.087 1.00 91.69 106 PHE A O 1
ATOM 873 N N . THR A 1 107 ? 0.583 2.292 -9.259 1.00 90.19 107 THR A N 1
ATOM 874 C CA . THR A 1 107 ? -0.160 3.497 -9.666 1.00 90.19 107 THR A CA 1
ATOM 875 C C . THR A 1 107 ? -1.657 3.389 -9.399 1.00 90.19 107 THR A C 1
ATOM 877 O O . THR A 1 107 ? -2.251 4.369 -8.959 1.00 90.19 107 THR A O 1
ATOM 880 N N . ASP A 1 108 ? -2.257 2.213 -9.593 1.00 91.06 108 ASP A N 1
ATOM 881 C CA . ASP A 1 108 ? -3.674 1.989 -9.297 1.00 91.06 108 ASP A CA 1
ATOM 882 C C . ASP A 1 108 ? -3.948 2.149 -7.797 1.00 91.06 108 ASP A C 1
ATOM 884 O O . ASP A 1 108 ? -4.879 2.863 -7.417 1.00 91.06 108 ASP A O 1
ATOM 888 N N . LEU A 1 109 ? -3.069 1.610 -6.944 1.00 93.81 109 LEU A N 1
ATOM 889 C CA . LEU A 1 109 ? -3.140 1.819 -5.499 1.00 93.81 109 LEU A CA 1
ATOM 890 C C . LEU A 1 109 ? -3.033 3.304 -5.121 1.00 93.81 109 LEU A C 1
ATOM 892 O O . LEU A 1 109 ? -3.815 3.786 -4.303 1.00 93.81 109 LEU A O 1
ATOM 896 N N . LEU A 1 110 ? -2.098 4.053 -5.716 1.00 92.69 110 LEU A N 1
ATOM 897 C CA . LEU A 1 110 ? -1.996 5.497 -5.474 1.00 92.69 110 LEU A CA 1
ATOM 898 C C . LEU A 1 110 ? -3.270 6.232 -5.904 1.00 92.69 110 LEU A C 1
ATOM 900 O O . LEU A 1 110 ? -3.721 7.132 -5.198 1.00 92.69 110 LEU A O 1
ATOM 904 N N . CYS A 1 111 ? -3.886 5.835 -7.019 1.00 91.38 111 CYS A N 1
ATOM 905 C CA . CYS A 1 111 ? -5.161 6.396 -7.454 1.00 91.38 111 CYS A CA 1
ATOM 906 C C . CYS A 1 111 ? -6.284 6.121 -6.455 1.00 91.38 111 CYS A C 1
ATOM 908 O O . CYS A 1 111 ? -7.050 7.037 -6.154 1.00 91.38 111 CYS A O 1
ATOM 910 N N . TRP A 1 112 ? -6.368 4.917 -5.890 1.00 93.25 112 TRP A N 1
ATOM 911 C CA . TRP A 1 112 ? -7.341 4.624 -4.834 1.00 93.25 112 TRP A CA 1
ATOM 912 C C . TRP A 1 112 ? -7.072 5.470 -3.587 1.00 93.25 112 TRP A C 1
ATOM 914 O O . TRP A 1 112 ? -7.984 6.110 -3.066 1.00 93.25 112 TRP A O 1
ATOM 924 N N . LEU A 1 113 ? -5.806 5.567 -3.167 1.00 92.12 113 LEU A N 1
ATOM 925 C CA . LEU A 1 113 ? -5.421 6.347 -1.992 1.00 92.12 113 LEU A CA 1
ATOM 926 C C . LEU A 1 113 ? -5.695 7.849 -2.156 1.00 92.12 113 LEU A C 1
ATOM 928 O O . LEU A 1 113 ? -6.087 8.515 -1.202 1.00 92.12 113 LEU A O 1
ATOM 932 N N . SER A 1 114 ? -5.548 8.383 -3.370 1.00 89.75 114 SER A N 1
ATOM 933 C CA . SER A 1 114 ? -5.784 9.800 -3.682 1.00 89.75 114 SER A CA 1
ATOM 934 C C . SER A 1 114 ? -7.234 10.256 -3.487 1.00 89.75 114 SER A C 1
ATOM 936 O O . SER A 1 114 ? -7.492 11.450 -3.332 1.00 89.75 114 SER A O 1
ATOM 938 N N . LYS A 1 115 ? -8.182 9.312 -3.493 1.00 89.06 115 LYS A N 1
ATOM 939 C CA . LYS A 1 115 ? -9.615 9.573 -3.306 1.00 89.06 115 LYS A CA 1
ATOM 940 C C . LYS A 1 115 ? -10.025 9.616 -1.837 1.00 89.06 115 LYS A C 1
ATOM 942 O O . LYS A 1 115 ? -11.128 10.065 -1.523 1.00 89.06 115 LYS A O 1
ATOM 947 N N . ILE A 1 116 ? -9.157 9.163 -0.936 1.00 85.00 116 ILE A N 1
ATOM 948 C CA . ILE A 1 116 ? -9.345 9.323 0.505 1.00 85.00 116 ILE A CA 1
ATOM 949 C C . ILE A 1 116 ? -9.157 10.798 0.842 1.00 85.00 116 ILE A C 1
ATOM 951 O O . ILE A 1 116 ? -8.382 11.511 0.198 1.00 85.00 116 ILE A O 1
ATOM 955 N N . ARG A 1 117 ? -9.874 11.290 1.855 1.00 78.44 117 ARG A N 1
ATOM 956 C CA . ARG A 1 117 ? -9.736 12.692 2.236 1.00 78.44 117 ARG A CA 1
ATOM 957 C C . ARG A 1 117 ? -8.291 12.968 2.651 1.00 78.44 117 ARG A C 1
ATOM 959 O O . ARG A 1 117 ? -7.709 12.247 3.462 1.00 78.44 117 ARG A O 1
ATOM 966 N N . SER A 1 118 ? -7.721 14.045 2.122 1.00 69.44 118 SER A N 1
ATOM 967 C CA . SER A 1 118 ? -6.311 14.398 2.329 1.00 69.44 118 SER A CA 1
ATOM 968 C C . SER A 1 118 ? -5.942 14.668 3.793 1.00 69.44 118 SER A C 1
ATOM 970 O O . SER A 1 118 ? -4.770 14.601 4.153 1.00 69.44 118 SER A O 1
ATOM 972 N N . ASP A 1 119 ? -6.922 14.942 4.658 1.00 73.25 119 ASP A N 1
ATOM 973 C CA . ASP A 1 119 ? -6.726 15.106 6.099 1.00 73.25 119 ASP A CA 1
ATOM 974 C C . ASP A 1 119 ? -6.628 13.776 6.867 1.00 73.25 119 ASP A C 1
ATOM 976 O O . ASP A 1 119 ? -6.123 13.763 7.992 1.00 73.25 119 ASP A O 1
ATOM 980 N N . GLN A 1 120 ? -7.054 12.662 6.262 1.00 81.12 120 GLN A N 1
ATOM 981 C CA . GLN A 1 120 ? -6.996 11.321 6.850 1.00 81.12 120 GLN A CA 1
ATOM 982 C C . GLN A 1 120 ? -5.656 10.622 6.583 1.00 81.12 120 GLN A C 1
ATOM 984 O O . GLN A 1 120 ? -5.191 9.875 7.440 1.00 81.12 120 GLN A O 1
ATOM 989 N N . ILE A 1 121 ? -4.987 10.906 5.459 1.00 85.94 121 ILE A N 1
ATOM 990 C CA . ILE A 1 121 ? -3.677 10.314 5.138 1.00 85.94 121 ILE A CA 1
ATOM 991 C C . ILE A 1 121 ? -2.536 11.219 5.597 1.00 85.94 121 ILE A C 1
ATOM 993 O O . ILE A 1 121 ? -2.416 12.379 5.205 1.00 85.94 121 ILE A O 1
ATOM 997 N N . GLY A 1 122 ? -1.677 10.657 6.443 1.00 83.00 122 GLY A N 1
ATOM 998 C CA . GLY A 1 122 ? -0.421 11.208 6.937 1.00 83.00 122 GLY A CA 1
ATOM 999 C C . GLY A 1 122 ? 0.635 11.316 5.850 1.00 83.00 122 GLY A C 1
ATOM 1000 O O . GLY A 1 122 ? 0.599 12.196 4.992 1.00 83.00 122 GLY A O 1
ATOM 1001 N N . ASP A 1 123 ? 1.582 10.399 5.938 1.00 87.88 123 ASP A N 1
ATOM 1002 C CA . ASP A 1 123 ? 2.634 10.190 4.962 1.00 87.88 123 ASP A CA 1
ATOM 1003 C C . ASP A 1 123 ? 2.421 8.819 4.315 1.00 87.88 123 ASP A C 1
ATOM 1005 O O . ASP A 1 123 ? 1.915 7.892 4.962 1.00 87.88 123 ASP A O 1
ATOM 1009 N N . ILE A 1 124 ? 2.784 8.718 3.037 1.00 93.38 124 ILE A N 1
ATOM 1010 C CA . ILE A 1 124 ? 2.908 7.449 2.328 1.00 93.38 124 ILE A CA 1
ATOM 1011 C C . ILE A 1 124 ? 4.391 7.128 2.235 1.00 93.38 124 ILE A C 1
ATOM 1013 O O . ILE A 1 124 ? 5.163 7.884 1.648 1.00 93.38 124 ILE A O 1
ATOM 1017 N N . GLU A 1 125 ? 4.793 5.998 2.786 1.00 95.38 125 GLU A N 1
ATOM 1018 C CA . GLU A 1 125 ? 6.164 5.521 2.725 1.00 95.38 125 GLU A CA 1
ATOM 1019 C C . GLU A 1 125 ? 6.264 4.268 1.883 1.00 95.38 125 GLU A C 1
ATOM 1021 O O . GLU A 1 125 ? 5.450 3.360 2.003 1.00 95.38 125 GLU A O 1
ATOM 1026 N N . VAL A 1 126 ? 7.267 4.225 1.017 1.00 96.06 126 VAL A N 1
ATOM 1027 C CA . VAL A 1 126 ? 7.412 3.184 0.006 1.00 96.06 126 VAL A CA 1
ATOM 1028 C C . VAL A 1 126 ? 8.774 2.530 0.142 1.00 96.06 126 VAL A C 1
ATOM 1030 O O . VAL A 1 126 ? 9.788 3.217 0.271 1.00 96.06 126 VAL A O 1
ATOM 1033 N N . TYR A 1 127 ? 8.821 1.208 0.067 1.00 94.75 127 TYR A N 1
ATOM 1034 C CA . TYR A 1 127 ? 10.065 0.457 -0.037 1.00 94.75 127 TYR A CA 1
ATOM 1035 C C . TYR A 1 127 ? 9.947 -0.657 -1.067 1.00 94.75 127 TYR A C 1
ATOM 1037 O O . TYR A 1 127 ? 8.851 -1.120 -1.372 1.00 94.75 127 TYR A O 1
ATOM 1045 N N . HIS A 1 128 ? 11.094 -1.087 -1.584 1.00 93.00 128 HIS A N 1
ATOM 1046 C CA . HIS A 1 128 ? 11.181 -2.229 -2.485 1.00 93.00 128 HIS A CA 1
ATOM 1047 C C . HIS A 1 128 ? 11.835 -3.417 -1.775 1.00 93.00 128 HIS A C 1
ATOM 1049 O O . HIS A 1 128 ? 12.713 -3.212 -0.932 1.00 93.00 128 HIS A O 1
ATOM 1055 N N . PHE A 1 129 ? 11.412 -4.638 -2.100 1.00 91.12 129 PHE A N 1
ATOM 1056 C CA . PHE A 1 129 ? 11.954 -5.871 -1.525 1.00 91.12 129 PHE A CA 1
ATOM 1057 C C . PHE A 1 129 ? 12.038 -7.013 -2.554 1.00 91.12 129 PHE A C 1
ATOM 1059 O O . PHE A 1 129 ? 11.437 -6.932 -3.627 1.00 91.12 129 PHE A O 1
ATOM 1066 N N . ASP A 1 130 ? 12.812 -8.049 -2.214 1.00 85.31 130 ASP A N 1
ATOM 1067 C CA . ASP A 1 130 ? 13.003 -9.279 -3.003 1.00 85.31 130 ASP A CA 1
ATOM 1068 C C . ASP A 1 130 ? 12.025 -10.389 -2.586 1.00 85.31 130 ASP A C 1
ATOM 1070 O O . ASP A 1 130 ? 11.885 -10.618 -1.359 1.00 85.31 130 ASP A O 1
#

Radius of gyration: 17.81 Å; chains: 1; bounding box: 31×26×66 Å

Secondary structure (DSSP, 8-state):
--SHHHHHHHHHHHHHHHHHHHHHGGGTT--EEEPPHHHHHHHHHTGGG--SSEEEEEETTEEEETTEE--SHHHHHHHHHHHHHH-SS-EEEEEEEETTS-HHHHHHHHHHHHTS-TTTEEEEEEEEE-

Foldseek 3Di:
DPPVVVVVVVVVVVVVVCVVVVLVVLCVLAAEAEDDPVVLVVLVVCQLPDQQAFRWEQDPLFIDHNNDTDPDLVSVVVVVVSNCVVYVFAHEAEYEYEPPHPVVSVSRVSNSVSPPPSRNHDHYYYYYDD

Sequence (130 aa):
MKITTAIVFLLMSYSVYSQSSDKNHCSENLKITFLDKKDADWELKNHSIANKYLNIVIDDSRILYLNNDIKDES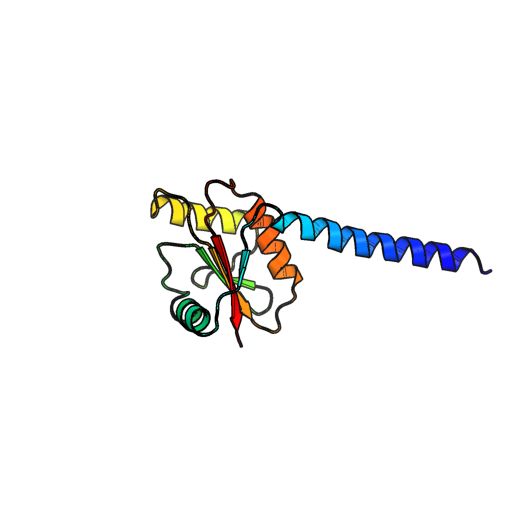ELFDAIQEIEKAVTYRFRVVIGIKNDVPFEVFTDLLCWLSKIRSDQIGDIEVYHFD